Protein AF-A0A9D1CIW7-F1 (afdb_monomer)

Structure (mmCIF, N/CA/C/O backbone):
data_AF-A0A9D1CIW7-F1
#
_entry.id   AF-A0A9D1CIW7-F1
#
loop_
_atom_site.group_PDB
_atom_site.id
_atom_site.type_symbol
_atom_site.label_atom_id
_atom_site.label_alt_id
_atom_site.label_comp_id
_atom_site.label_asym_id
_atom_site.label_entity_id
_atom_site.label_seq_id
_atom_site.pdbx_PDB_ins_code
_atom_site.Cartn_x
_atom_site.Cartn_y
_atom_site.Cartn_z
_atom_site.occupancy
_atom_site.B_iso_or_equiv
_atom_site.auth_seq_id
_atom_site.auth_comp_id
_atom_site.auth_asym_id
_atom_site.auth_atom_id
_atom_site.pdbx_PDB_model_num
ATOM 1 N N . MET A 1 1 ? 3.172 -6.164 9.364 1.00 89.12 1 MET A N 1
ATOM 2 C CA . MET A 1 1 ? 4.078 -6.010 8.192 1.00 89.12 1 MET A CA 1
ATOM 3 C C . MET A 1 1 ? 4.534 -4.562 8.125 1.00 89.12 1 MET A C 1
ATOM 5 O O . MET A 1 1 ? 3.663 -3.704 8.174 1.00 89.12 1 MET A O 1
ATOM 9 N N . ARG A 1 2 ? 5.847 -4.311 8.037 1.00 94.19 2 ARG A N 1
ATOM 10 C CA . ARG A 1 2 ? 6.468 -2.972 8.133 1.00 94.19 2 ARG A CA 1
ATOM 11 C C . ARG A 1 2 ? 6.655 -2.290 6.768 1.00 94.19 2 ARG A C 1
ATOM 13 O O . ARG A 1 2 ? 6.540 -2.971 5.745 1.00 94.19 2 ARG A O 1
ATOM 20 N N . LEU A 1 3 ? 6.983 -0.995 6.740 1.00 89.75 3 LEU A N 1
ATOM 21 C CA . LEU A 1 3 ? 7.187 -0.201 5.519 1.00 89.75 3 LEU A CA 1
ATOM 22 C C . LEU A 1 3 ? 8.215 -0.826 4.570 1.00 89.75 3 LEU A C 1
ATOM 24 O O . LEU A 1 3 ? 7.939 -0.942 3.376 1.00 89.75 3 LEU A O 1
ATOM 28 N N . GLY A 1 4 ? 9.354 -1.304 5.081 1.00 89.06 4 GLY A N 1
ATOM 29 C CA . GLY A 1 4 ? 10.358 -1.972 4.242 1.00 89.06 4 GLY A CA 1
ATOM 30 C C . GLY A 1 4 ? 9.790 -3.201 3.513 1.00 89.06 4 GLY A C 1
ATOM 31 O O . GLY A 1 4 ? 10.009 -3.398 2.318 1.00 89.06 4 GLY A O 1
ATOM 32 N N . ALA A 1 5 ? 8.950 -3.985 4.197 1.00 91.31 5 ALA A N 1
ATOM 33 C CA . ALA A 1 5 ? 8.286 -5.151 3.610 1.00 91.31 5 ALA A CA 1
ATOM 34 C C . ALA A 1 5 ? 7.160 -4.768 2.629 1.00 91.31 5 ALA A C 1
ATOM 36 O O . ALA A 1 5 ? 6.966 -5.453 1.623 1.00 91.31 5 ALA A O 1
ATOM 37 N N . LEU A 1 6 ? 6.438 -3.672 2.893 1.00 90.94 6 LEU A N 1
ATOM 38 C CA . LEU A 1 6 ? 5.457 -3.098 1.965 1.00 90.94 6 LEU A CA 1
ATOM 39 C C . LEU A 1 6 ? 6.121 -2.676 0.652 1.00 90.94 6 LEU A C 1
ATOM 41 O O . LEU A 1 6 ? 5.646 -3.058 -0.418 1.00 90.94 6 LEU A O 1
ATOM 45 N N . ARG A 1 7 ? 7.249 -1.959 0.739 1.00 89.44 7 ARG A N 1
ATOM 46 C CA . ARG A 1 7 ? 8.048 -1.541 -0.419 1.00 89.44 7 ARG A CA 1
ATOM 47 C C . ARG A 1 7 ? 8.541 -2.742 -1.216 1.00 89.44 7 ARG A C 1
ATOM 49 O O . ARG A 1 7 ? 8.268 -2.830 -2.409 1.00 89.44 7 ARG A O 1
ATOM 56 N N . ALA A 1 8 ? 9.188 -3.702 -0.552 1.00 89.12 8 ALA A N 1
ATOM 57 C CA . ALA A 1 8 ? 9.710 -4.899 -1.209 1.00 89.12 8 ALA A CA 1
ATOM 58 C C . ALA A 1 8 ? 8.613 -5.664 -1.968 1.00 89.12 8 ALA A C 1
ATOM 60 O O . ALA A 1 8 ? 8.792 -6.033 -3.130 1.00 89.12 8 ALA A O 1
ATOM 61 N N . ARG A 1 9 ? 7.444 -5.852 -1.342 1.00 91.44 9 ARG A N 1
ATOM 62 C CA . ARG A 1 9 ? 6.299 -6.515 -1.975 1.00 91.44 9 ARG A CA 1
ATOM 63 C C . ARG A 1 9 ? 5.808 -5.750 -3.203 1.00 91.44 9 ARG A C 1
ATOM 65 O O . ARG A 1 9 ? 5.642 -6.359 -4.258 1.00 91.44 9 ARG A O 1
ATOM 72 N N . ALA A 1 10 ? 5.590 -4.445 -3.068 1.00 89.56 10 ALA A N 1
ATOM 73 C CA . ALA A 1 10 ? 5.053 -3.625 -4.145 1.00 89.56 10 ALA A CA 1
ATOM 74 C C . ALA A 1 10 ? 5.998 -3.567 -5.358 1.00 89.56 10 ALA A C 1
ATOM 76 O O . ALA A 1 10 ? 5.535 -3.647 -6.497 1.00 89.56 10 ALA A O 1
ATOM 77 N N . THR A 1 11 ? 7.311 -3.517 -5.117 1.00 88.44 11 THR A N 1
ATOM 78 C CA . THR A 1 11 ? 8.357 -3.617 -6.143 1.00 88.44 11 THR A CA 1
ATOM 79 C C . THR A 1 11 ? 8.299 -4.944 -6.900 1.00 88.44 11 THR A C 1
ATOM 81 O O . THR A 1 11 ? 8.220 -4.955 -8.130 1.00 88.44 11 THR A O 1
ATOM 84 N N . ILE A 1 12 ? 8.276 -6.070 -6.174 1.00 88.94 12 ILE A N 1
ATOM 85 C CA . ILE A 1 12 ? 8.191 -7.414 -6.771 1.00 88.94 12 ILE A CA 1
ATOM 86 C C . ILE A 1 12 ? 6.928 -7.545 -7.630 1.00 88.94 12 ILE A C 1
ATOM 88 O O . ILE A 1 12 ? 6.955 -8.133 -8.710 1.00 88.94 12 ILE A O 1
ATOM 92 N N . GLN A 1 13 ? 5.816 -6.982 -7.161 1.00 88.44 13 GLN A N 1
ATOM 93 C CA . GLN A 1 13 ? 4.551 -6.985 -7.885 1.00 88.44 13 GLN A CA 1
ATOM 94 C C . GLN A 1 13 ? 4.605 -6.125 -9.158 1.00 88.44 13 GLN A C 1
ATOM 96 O O . GLN A 1 13 ? 4.090 -6.569 -10.185 1.00 88.44 13 GLN A O 1
ATOM 101 N N . ALA A 1 14 ? 5.207 -4.928 -9.089 1.00 82.69 14 ALA A N 1
ATOM 102 C CA . ALA A 1 14 ? 5.172 -3.884 -10.119 1.00 82.69 14 ALA A CA 1
ATOM 103 C C . ALA A 1 14 ? 6.107 -4.118 -11.313 1.00 82.69 14 ALA A C 1
ATOM 105 O O . ALA A 1 14 ? 5.674 -3.985 -12.461 1.00 82.69 14 ALA A O 1
ATOM 106 N N . THR A 1 15 ? 7.374 -4.426 -11.056 1.00 76.25 15 THR A N 1
ATOM 107 C CA . THR A 1 15 ? 8.418 -4.452 -12.094 1.00 76.25 15 THR A CA 1
ATOM 108 C C . THR A 1 15 ? 9.061 -5.828 -12.189 1.00 76.25 15 THR A C 1
ATOM 110 O O . THR A 1 15 ? 9.336 -6.304 -13.287 1.00 76.25 15 THR A O 1
ATOM 113 N N . GLY A 1 16 ? 9.267 -6.495 -11.046 1.00 66.50 16 GLY A N 1
ATOM 114 C CA . GLY A 1 16 ? 10.145 -7.667 -10.968 1.00 66.50 16 GLY A CA 1
ATOM 115 C C . GLY A 1 16 ? 11.618 -7.343 -11.269 1.00 66.50 16 GLY A C 1
ATOM 116 O O . GLY A 1 16 ? 12.435 -8.258 -11.294 1.00 66.50 16 GLY A O 1
ATOM 117 N N . ASP A 1 17 ? 11.941 -6.061 -11.474 1.00 69.88 17 ASP A N 1
ATOM 118 C CA . ASP A 1 17 ? 13.249 -5.521 -11.840 1.00 69.88 17 ASP A CA 1
ATOM 119 C C . ASP A 1 17 ? 13.670 -4.473 -10.799 1.00 69.88 17 ASP A C 1
ATOM 121 O O . ASP A 1 17 ? 12.929 -3.525 -10.509 1.00 69.88 17 ASP A O 1
ATOM 125 N N . ALA A 1 18 ? 14.852 -4.679 -10.218 1.00 64.06 18 ALA A N 1
ATOM 126 C CA . ALA A 1 18 ? 15.413 -3.851 -9.162 1.00 64.06 18 ALA A CA 1
ATOM 127 C C . ALA A 1 18 ? 15.909 -2.484 -9.666 1.00 64.06 18 ALA A C 1
ATOM 129 O O . ALA A 1 18 ? 15.888 -1.522 -8.898 1.00 64.06 18 ALA A O 1
ATOM 130 N N . GLU A 1 19 ? 16.312 -2.362 -10.935 1.00 69.44 19 GLU A N 1
ATOM 131 C CA . GLU A 1 19 ? 16.762 -1.080 -11.496 1.00 69.44 19 GLU A CA 1
ATOM 132 C C . GLU A 1 19 ? 15.579 -0.131 -11.713 1.00 69.44 19 GLU A C 1
ATOM 134 O O . GLU A 1 19 ? 15.620 1.036 -11.319 1.00 69.44 19 GLU A O 1
ATOM 139 N N . GLU A 1 20 ? 14.469 -0.649 -12.245 1.00 73.31 20 GLU A N 1
ATOM 140 C CA . GLU A 1 20 ? 13.224 0.113 -12.383 1.00 73.31 20 GLU A CA 1
ATOM 141 C C . GLU A 1 20 ? 12.651 0.493 -11.003 1.00 73.31 20 GLU A C 1
ATOM 143 O O . GLU A 1 20 ? 12.084 1.572 -10.826 1.00 73.31 20 GLU A O 1
ATOM 148 N N . ALA A 1 21 ? 12.860 -0.355 -9.991 1.00 67.19 21 ALA A N 1
ATOM 149 C CA . ALA A 1 21 ? 12.435 -0.090 -8.620 1.00 67.19 21 ALA A CA 1
ATOM 150 C C . ALA A 1 21 ? 13.126 1.130 -7.997 1.00 67.19 21 ALA A C 1
ATOM 152 O O . ALA A 1 21 ? 12.471 1.902 -7.299 1.00 67.19 21 ALA A O 1
ATOM 153 N N . ALA A 1 22 ? 14.422 1.324 -8.261 1.00 72.56 22 ALA A N 1
ATOM 154 C CA . ALA A 1 22 ? 15.179 2.456 -7.730 1.00 72.56 22 ALA A CA 1
ATOM 155 C C . ALA A 1 22 ? 14.670 3.798 -8.282 1.00 72.56 22 ALA A C 1
ATOM 157 O O . ALA A 1 22 ? 14.581 4.780 -7.549 1.00 72.56 22 ALA A O 1
ATOM 158 N N . VAL A 1 23 ? 14.271 3.831 -9.557 1.00 78.56 23 VAL A N 1
ATOM 159 C CA . VAL A 1 23 ? 13.691 5.027 -10.196 1.00 78.56 23 VAL A CA 1
ATOM 160 C C . VAL A 1 23 ? 12.297 5.337 -9.644 1.00 78.56 23 VAL A C 1
ATOM 162 O O . VAL A 1 23 ? 11.907 6.499 -9.529 1.00 78.56 23 VAL A O 1
ATOM 165 N N . LEU A 1 24 ? 11.540 4.297 -9.292 1.00 77.44 24 LEU A N 1
ATOM 166 C CA . LEU A 1 24 ? 10.172 4.415 -8.795 1.00 77.44 24 LEU A CA 1
ATOM 167 C C . LEU A 1 24 ? 10.086 4.603 -7.274 1.00 77.44 24 LEU A C 1
ATOM 169 O O . LEU A 1 24 ? 8.993 4.869 -6.780 1.00 77.44 24 LEU A O 1
ATOM 173 N N . GLU A 1 25 ? 11.193 4.500 -6.534 1.00 77.56 25 GLU A N 1
ATOM 174 C CA . GLU A 1 25 ? 11.221 4.549 -5.063 1.00 77.56 25 GLU A CA 1
ATOM 175 C C . GLU A 1 25 ? 10.517 5.790 -4.472 1.00 77.56 25 GLU A C 1
ATOM 177 O O . GLU A 1 25 ? 9.654 5.606 -3.602 1.00 77.56 25 GLU A O 1
ATOM 182 N N . PRO A 1 26 ? 10.736 7.023 -4.981 1.00 80.81 26 PRO A N 1
ATOM 183 C CA . PRO A 1 26 ? 10.057 8.197 -4.432 1.00 80.81 26 PRO A CA 1
ATOM 184 C C . PRO A 1 26 ? 8.533 8.127 -4.611 1.00 80.81 26 PRO A C 1
ATOM 186 O O . PRO A 1 26 ? 7.767 8.489 -3.716 1.00 80.81 26 PRO A O 1
ATOM 189 N N . LEU A 1 27 ? 8.081 7.609 -5.759 1.00 86.50 27 LEU A N 1
ATOM 190 C CA . LEU A 1 27 ? 6.661 7.417 -6.063 1.00 86.50 27 LEU A CA 1
ATOM 191 C C . LEU A 1 27 ? 6.066 6.268 -5.247 1.00 86.50 27 LEU A C 1
ATOM 193 O O . LEU A 1 27 ? 4.915 6.334 -4.821 1.00 86.50 27 LEU A O 1
ATOM 197 N N . LEU A 1 28 ? 6.850 5.221 -5.000 1.00 87.88 28 LEU A N 1
ATOM 198 C CA . LEU A 1 28 ? 6.429 4.058 -4.236 1.00 87.88 28 LEU A CA 1
ATOM 199 C C . LEU A 1 28 ? 6.083 4.445 -2.796 1.00 87.88 28 LEU A C 1
ATOM 201 O O . LEU A 1 28 ? 5.021 4.073 -2.297 1.00 87.88 28 LEU A O 1
ATOM 205 N N . SER A 1 29 ? 6.939 5.236 -2.151 1.00 88.56 29 SER A N 1
ATOM 206 C CA . SER A 1 29 ? 6.703 5.747 -0.797 1.00 88.56 29 SER A CA 1
ATOM 207 C C . SER A 1 29 ? 5.456 6.634 -0.719 1.00 88.56 29 SER A C 1
ATOM 209 O O . SER A 1 29 ? 4.675 6.529 0.231 1.00 88.56 29 SER A O 1
ATOM 211 N N . GLN A 1 30 ? 5.222 7.459 -1.742 1.00 92.31 30 GLN A N 1
ATOM 212 C CA . GLN A 1 30 ? 4.009 8.266 -1.849 1.00 92.31 30 GLN A CA 1
ATOM 213 C C . GLN A 1 30 ? 2.755 7.388 -1.982 1.00 92.31 30 GLN A C 1
ATOM 215 O O . GLN A 1 30 ? 1.784 7.586 -1.254 1.00 92.31 30 GLN A O 1
ATOM 220 N N . TYR A 1 31 ? 2.770 6.396 -2.875 1.00 94.31 31 TYR A N 1
ATOM 221 C CA . TYR A 1 31 ? 1.602 5.548 -3.113 1.00 94.31 31 TYR A CA 1
ATOM 222 C C . TYR A 1 31 ? 1.308 4.588 -1.961 1.00 94.31 31 TYR A C 1
ATOM 224 O O . TYR A 1 31 ? 0.140 4.310 -1.701 1.00 94.31 31 TYR A O 1
ATOM 232 N N . ILE A 1 32 ? 2.324 4.116 -1.235 1.00 94.38 32 ILE A N 1
ATOM 233 C CA . ILE A 1 32 ? 2.119 3.339 -0.006 1.00 94.38 32 ILE A CA 1
ATOM 234 C C . ILE A 1 32 ? 1.357 4.174 1.025 1.00 94.38 32 ILE A C 1
ATOM 236 O O . ILE A 1 32 ? 0.363 3.698 1.568 1.00 94.38 32 ILE A O 1
ATOM 240 N N . ASN A 1 33 ? 1.780 5.418 1.262 1.00 94.25 33 ASN A N 1
ATOM 241 C CA . ASN A 1 33 ? 1.105 6.291 2.220 1.00 94.25 33 ASN A CA 1
ATOM 242 C C . ASN A 1 33 ? -0.315 6.659 1.762 1.00 94.25 33 ASN A C 1
ATOM 244 O O . ASN A 1 33 ? -1.246 6.573 2.551 1.00 94.25 33 ASN A O 1
ATOM 248 N N . GLU A 1 34 ? -0.533 6.927 0.471 1.00 94.69 34 GLU A N 1
ATOM 249 C CA . GLU A 1 34 ? -1.883 7.173 -0.060 1.00 94.69 34 GLU A CA 1
ATOM 250 C C . GLU A 1 34 ? -2.808 5.945 0.089 1.00 94.69 34 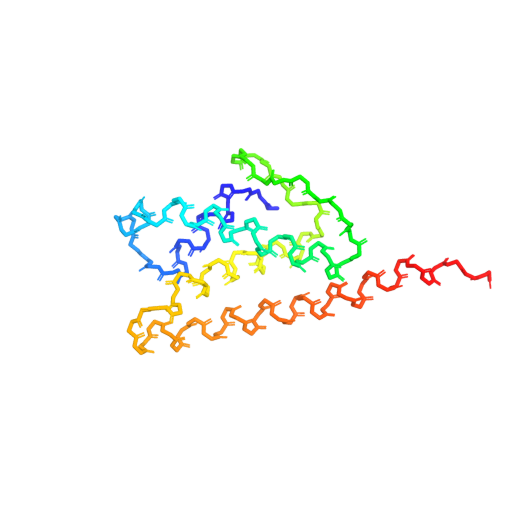GLU A C 1
ATOM 252 O O . GLU A 1 34 ? -3.990 6.070 0.425 1.00 94.69 34 GLU A O 1
ATOM 257 N N . GLY A 1 35 ? -2.286 4.738 -0.153 1.00 94.69 35 GLY A N 1
ATOM 258 C CA . GLY A 1 35 ? -3.027 3.491 0.046 1.00 94.69 35 GLY A CA 1
ATOM 259 C C . GLY A 1 35 ? -3.338 3.228 1.518 1.00 94.69 35 GLY A C 1
ATOM 260 O O . GLY A 1 35 ? -4.435 2.767 1.849 1.00 94.69 35 GLY A O 1
ATOM 261 N N . TYR A 1 36 ? -2.389 3.552 2.396 1.00 95.38 36 TYR A N 1
ATOM 262 C CA . TYR A 1 36 ? -2.547 3.470 3.839 1.00 95.38 36 TYR A CA 1
ATOM 263 C C . TYR A 1 36 ? -3.634 4.424 4.339 1.00 95.38 36 TYR A C 1
ATOM 265 O O . TYR A 1 36 ? -4.580 3.951 4.969 1.00 95.38 36 TYR A O 1
ATOM 273 N N . ASP A 1 37 ? -3.577 5.704 3.969 1.00 94.62 37 ASP A N 1
ATOM 274 C CA . ASP A 1 37 ? -4.564 6.719 4.352 1.00 94.62 37 ASP A CA 1
ATOM 275 C C . ASP A 1 37 ? -5.977 6.317 3.933 1.00 94.62 37 ASP A C 1
ATOM 277 O O . ASP A 1 37 ? -6.916 6.353 4.726 1.00 94.62 37 ASP A O 1
ATOM 281 N N . ARG A 1 38 ? -6.140 5.833 2.699 1.00 94.25 38 ARG A N 1
ATOM 282 C CA . ARG A 1 38 ? -7.449 5.392 2.196 1.00 94.25 38 ARG A CA 1
ATOM 283 C C . ARG A 1 38 ? -8.012 4.186 2.939 1.00 94.25 38 ARG A C 1
ATOM 285 O O . ARG A 1 38 ? -9.235 4.065 3.067 1.00 94.25 38 ARG A O 1
ATOM 292 N N . LEU A 1 39 ? -7.159 3.263 3.382 1.00 94.31 39 LEU A N 1
ATOM 293 C CA . LEU A 1 39 ? -7.594 2.122 4.188 1.00 94.31 39 LEU A CA 1
ATOM 294 C C . LEU A 1 39 ? -7.861 2.527 5.637 1.00 94.31 39 LEU A C 1
ATOM 296 O O . LEU A 1 39 ? -8.826 2.037 6.219 1.00 94.31 39 LEU A O 1
ATOM 300 N N . ALA A 1 40 ? -7.053 3.424 6.198 1.00 93.19 40 ALA A N 1
ATOM 301 C CA . ALA A 1 40 ? -7.250 4.021 7.511 1.00 93.19 40 ALA A CA 1
ATOM 302 C C . ALA A 1 40 ? -8.587 4.768 7.591 1.00 93.19 40 ALA A C 1
ATOM 304 O O . ALA A 1 40 ? -9.398 4.466 8.469 1.00 93.19 40 ALA A O 1
ATOM 305 N N . GLU A 1 41 ? -8.876 5.631 6.616 1.00 92.38 41 GLU A N 1
ATOM 306 C CA . GLU A 1 41 ? -10.147 6.348 6.497 1.00 92.38 41 GLU A CA 1
ATOM 307 C C . GLU A 1 41 ? -11.320 5.364 6.399 1.00 92.38 41 GLU A C 1
ATOM 309 O O . GLU A 1 41 ? -12.295 5.455 7.147 1.00 92.38 41 GLU A O 1
ATOM 314 N N . ALA A 1 42 ? -11.201 4.357 5.527 1.00 92.44 42 ALA A N 1
ATOM 315 C CA . ALA A 1 42 ? -12.197 3.298 5.391 1.00 92.44 42 ALA A CA 1
ATOM 316 C C . ALA A 1 42 ? -12.421 2.534 6.704 1.00 92.44 42 ALA A C 1
ATOM 318 O O . ALA A 1 42 ? -13.534 2.108 6.998 1.00 92.44 42 ALA A O 1
ATOM 319 N N . PHE A 1 43 ? -11.379 2.366 7.508 1.00 92.00 43 PHE A N 1
ATOM 320 C CA . PHE A 1 43 ? -11.451 1.713 8.805 1.00 92.00 43 PHE A CA 1
ATOM 321 C C . PHE A 1 43 ? -11.994 2.616 9.925 1.00 92.00 43 PHE A C 1
ATOM 323 O O . PHE A 1 43 ? -12.303 2.122 11.011 1.00 92.00 43 PHE A O 1
ATOM 330 N N . GLY A 1 44 ? -12.155 3.917 9.666 1.00 90.88 44 GLY A N 1
ATOM 331 C CA . GLY A 1 44 ? -12.644 4.908 10.624 1.00 90.88 44 GLY A CA 1
ATOM 332 C C . GLY A 1 44 ? -11.549 5.592 11.447 1.00 90.88 44 GLY A C 1
ATOM 333 O O . GLY A 1 44 ? -11.859 6.197 12.472 1.00 90.88 44 GLY A O 1
ATOM 334 N N . LEU A 1 45 ? -10.285 5.500 11.029 1.00 88.50 45 LEU A N 1
ATOM 335 C CA . LEU A 1 45 ? -9.182 6.273 11.599 1.00 88.50 45 LEU A CA 1
ATOM 336 C C . LEU A 1 45 ? -9.139 7.632 10.892 1.00 88.50 45 LEU A C 1
ATOM 338 O O . LEU A 1 45 ? -9.111 7.683 9.666 1.00 88.50 45 LEU A O 1
ATOM 342 N N . LYS A 1 46 ? -9.202 8.731 11.652 1.00 74.25 46 LYS A N 1
ATOM 343 C CA . LYS A 1 46 ? -9.322 10.081 11.074 1.00 74.25 46 LYS A CA 1
ATOM 344 C C . LYS A 1 4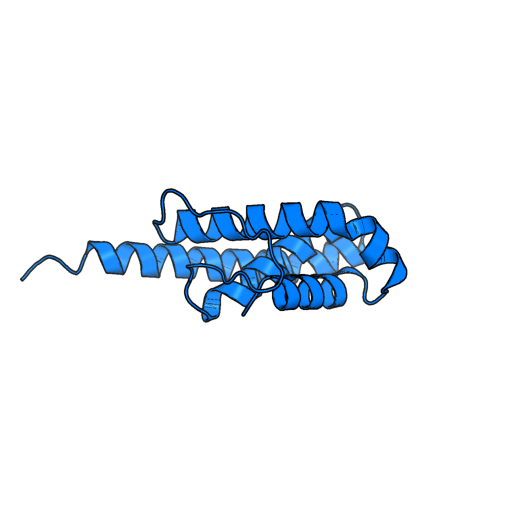6 ? -7.989 10.709 10.683 1.00 74.25 46 LYS A C 1
ATOM 346 O O . LYS A 1 46 ? -7.981 11.521 9.770 1.00 74.25 46 LYS A O 1
ATOM 351 N N . GLU A 1 47 ? -6.897 10.328 11.336 1.00 72.19 47 GLU A N 1
ATOM 352 C CA . GLU A 1 47 ? -5.558 10.859 11.082 1.00 72.19 47 GLU A CA 1
ATOM 353 C C . GLU A 1 47 ? -4.555 9.751 11.412 1.00 72.19 47 GLU A C 1
ATOM 355 O O . GLU A 1 47 ? -4.539 9.229 12.528 1.00 72.19 47 GLU A O 1
ATOM 360 N N . CYS A 1 48 ? -3.779 9.324 10.421 1.00 82.19 48 CYS A N 1
ATOM 361 C CA . CYS A 1 48 ? -2.694 8.373 10.607 1.00 82.19 48 CYS A CA 1
ATOM 362 C C . CYS A 1 48 ? -1.388 9.063 10.245 1.00 82.19 48 CYS A C 1
ATOM 364 O O . CYS A 1 48 ? -1.305 9.749 9.229 1.00 82.19 48 CYS A O 1
ATOM 366 N N . GLU A 1 49 ? -0.374 8.897 11.089 1.00 88.31 49 GLU A N 1
ATOM 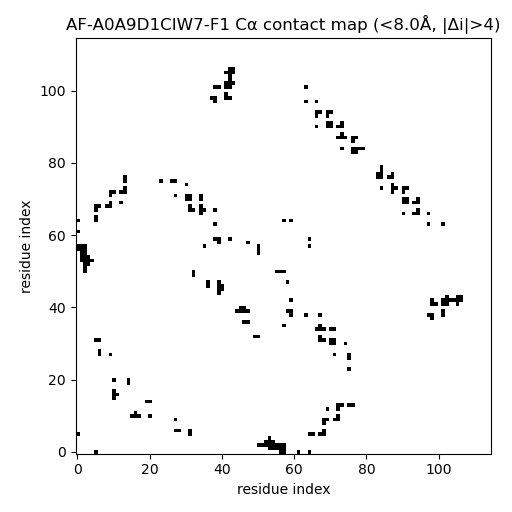367 C CA . GLU A 1 49 ? 0.962 9.372 10.756 1.00 88.31 49 GLU A CA 1
ATOM 368 C C . GLU A 1 49 ? 1.491 8.593 9.553 1.00 88.31 49 GLU A C 1
ATOM 370 O O . GLU A 1 49 ? 1.302 7.378 9.449 1.00 88.31 49 GLU A O 1
ATOM 375 N N . MET A 1 50 ? 2.138 9.308 8.635 1.00 89.62 50 MET A N 1
ATOM 376 C CA . MET A 1 50 ? 2.761 8.690 7.472 1.00 89.62 50 MET A CA 1
ATOM 377 C C . MET A 1 50 ? 3.843 7.705 7.912 1.00 89.62 50 MET A C 1
ATOM 379 O O . MET A 1 50 ? 4.589 7.963 8.853 1.00 89.62 50 MET A O 1
ATOM 383 N N . LEU A 1 51 ? 3.978 6.616 7.165 1.00 90.31 51 LEU A N 1
ATOM 384 C CA . LEU A 1 51 ? 5.099 5.696 7.283 1.00 90.31 51 LEU A CA 1
ATOM 385 C C . LEU A 1 51 ? 6.331 6.362 6.653 1.00 90.31 51 LEU A C 1
ATOM 387 O O . LEU A 1 51 ? 6.344 6.651 5.450 1.00 90.31 51 LEU A O 1
ATOM 391 N N . GLN A 1 52 ? 7.350 6.609 7.469 1.00 89.75 52 GLN A N 1
ATOM 392 C CA . GLN A 1 52 ? 8.584 7.310 7.120 1.00 89.75 52 GLN A CA 1
ATOM 393 C C . GLN A 1 52 ? 9.800 6.379 7.134 1.00 89.75 52 GLN A C 1
ATOM 395 O O . GLN A 1 52 ? 10.643 6.454 6.237 1.00 89.75 52 GLN A O 1
ATOM 400 N N . THR A 1 53 ? 9.895 5.500 8.131 1.00 89.31 53 THR A N 1
ATOM 401 C CA . THR A 1 53 ? 11.035 4.601 8.343 1.00 89.31 53 THR A CA 1
ATOM 402 C C . THR A 1 53 ? 10.693 3.168 7.959 1.00 89.31 53 THR A C 1
ATOM 404 O O . THR A 1 53 ? 9.537 2.754 8.013 1.00 89.31 53 THR A O 1
ATOM 407 N N . GLU A 1 54 ? 11.694 2.370 7.572 1.00 88.94 54 GLU A N 1
ATOM 408 C CA . GLU A 1 54 ? 11.468 0.970 7.180 1.00 88.94 54 GLU A CA 1
ATOM 409 C C . GLU A 1 54 ? 10.852 0.115 8.291 1.00 88.94 54 GLU A C 1
ATOM 411 O O . GLU A 1 54 ? 10.229 -0.913 7.997 1.00 88.94 54 GLU A O 1
ATOM 416 N N . GLU A 1 55 ? 11.023 0.540 9.544 1.00 91.75 55 GLU A N 1
ATOM 417 C CA . GLU A 1 55 ? 10.508 -0.143 10.721 1.00 91.75 55 GLU A CA 1
ATOM 418 C C . GLU A 1 55 ? 9.041 0.184 11.014 1.00 91.75 55 GLU A C 1
ATOM 420 O O . GLU A 1 55 ? 8.387 -0.594 11.715 1.00 91.75 55 GLU A O 1
ATOM 425 N N . ASP A 1 56 ? 8.515 1.265 10.429 1.00 92.19 56 ASP A N 1
ATOM 426 C CA . ASP A 1 56 ? 7.160 1.734 10.688 1.00 92.19 56 ASP A CA 1
ATOM 427 C C . ASP A 1 56 ? 6.129 0.691 10.265 1.00 92.19 56 ASP A C 1
ATOM 429 O O . ASP A 1 56 ? 6.214 0.063 9.202 1.00 92.19 56 ASP A O 1
ATOM 433 N N . GLU A 1 57 ? 5.115 0.518 11.104 1.00 93.38 57 GLU A N 1
ATOM 434 C CA . GLU A 1 57 ? 4.032 -0.425 10.883 1.00 93.38 57 GLU A CA 1
ATOM 435 C C . GLU A 1 57 ? 2.697 0.321 10.750 1.00 93.38 57 GLU A C 1
ATOM 437 O O . GLU A 1 57 ? 2.391 1.172 11.587 1.00 93.38 57 GLU A O 1
ATOM 442 N N . PRO A 1 58 ? 1.873 0.007 9.727 1.00 92.69 58 PRO A N 1
ATOM 443 C CA . PRO A 1 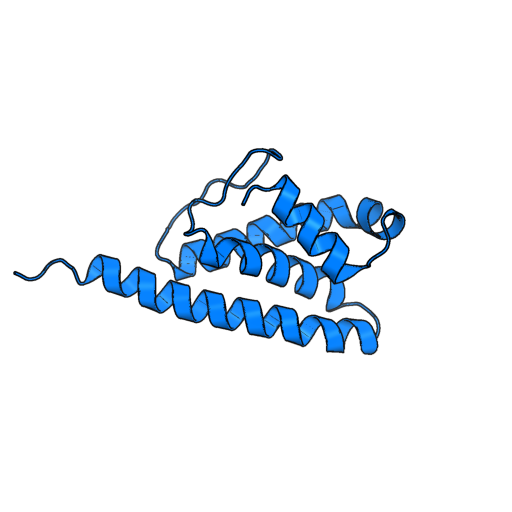58 ? 0.517 0.531 9.640 1.00 92.69 58 PRO A CA 1
ATOM 444 C C . PRO A 1 58 ? -0.272 0.258 10.924 1.00 92.69 58 PRO A C 1
ATOM 446 O O . PRO A 1 58 ? -0.286 -0.867 11.417 1.00 92.69 58 PRO A O 1
ATOM 449 N N . VAL A 1 59 ? -1.026 1.251 11.399 1.00 91.88 59 VAL A N 1
ATOM 450 C CA . VAL A 1 59 ? -1.938 1.124 12.559 1.00 91.88 59 VAL A CA 1
ATOM 451 C C . VAL A 1 59 ? -3.146 0.220 12.245 1.00 91.88 59 VAL A C 1
ATOM 453 O O . VAL A 1 59 ? -3.924 -0.177 13.117 1.00 91.88 59 VAL A O 1
ATOM 456 N N . LEU A 1 60 ? -3.322 -0.123 10.971 1.00 90.31 60 LEU A N 1
ATOM 457 C CA . LEU A 1 60 ? -4.351 -1.036 10.502 1.00 90.31 60 LEU A CA 1
ATOM 458 C C . LEU A 1 60 ? -4.109 -2.478 10.985 1.00 90.31 60 LEU A C 1
ATOM 460 O O . LEU A 1 60 ? -3.009 -2.849 11.372 1.00 90.31 60 LEU A O 1
ATOM 464 N N . PRO A 1 61 ? -5.133 -3.345 10.952 1.00 92.44 61 PRO A N 1
ATOM 465 C CA . PRO A 1 61 ? -4.933 -4.763 11.219 1.00 92.44 61 PRO A CA 1
ATOM 466 C C . PRO A 1 61 ? -4.022 -5.418 10.174 1.00 92.44 61 PRO A C 1
ATOM 468 O O . PRO A 1 61 ? -4.164 -5.147 8.981 1.00 92.44 61 PRO A O 1
ATOM 471 N N . ALA A 1 62 ? -3.218 -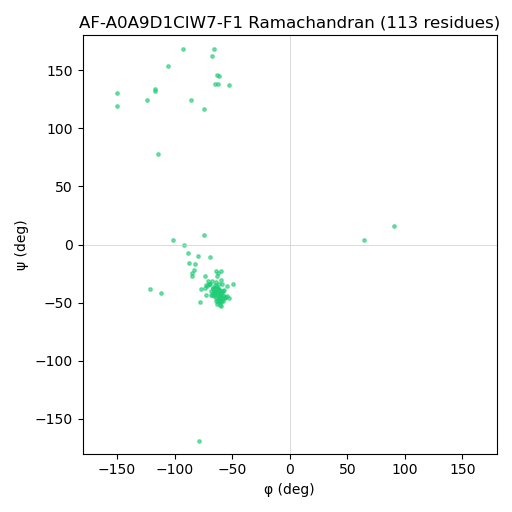6.402 10.591 1.00 92.38 62 ALA A N 1
ATOM 472 C CA . ALA A 1 62 ? -2.252 -7.103 9.733 1.00 92.38 62 ALA A CA 1
ATOM 473 C C . ALA A 1 62 ? -2.821 -7.609 8.390 1.00 92.38 62 ALA A C 1
ATOM 475 O O . ALA A 1 62 ? -2.125 -7.587 7.376 1.00 92.38 62 ALA A O 1
ATOM 476 N N . TRP A 1 63 ? -4.096 -8.021 8.354 1.00 93.31 63 TRP A N 1
ATOM 477 C CA . TRP A 1 63 ? -4.755 -8.481 7.125 1.00 93.31 63 TRP A CA 1
ATOM 478 C C . TRP A 1 63 ? -4.887 -7.390 6.048 1.00 93.31 63 TRP A C 1
ATOM 480 O O . TRP A 1 63 ? -5.012 -7.722 4.873 1.00 93.31 63 TRP A O 1
ATOM 490 N N . ALA A 1 64 ? -4.857 -6.107 6.420 1.00 93.62 64 ALA A N 1
ATOM 491 C CA . ALA A 1 64 ? -4.973 -4.978 5.499 1.00 93.62 64 ALA A CA 1
ATOM 492 C C . ALA A 1 64 ? -3.622 -4.541 4.915 1.00 93.62 64 ALA A C 1
ATOM 494 O O . ALA A 1 64 ? -3.596 -3.834 3.912 1.00 93.62 64 ALA A O 1
ATOM 495 N N . HIS A 1 65 ? -2.493 -4.957 5.502 1.00 94.38 65 HIS A N 1
ATOM 496 C CA . HIS A 1 65 ? -1.186 -4.422 5.105 1.00 94.38 65 HIS A CA 1
ATOM 497 C C . HIS A 1 65 ? -0.837 -4.850 3.676 1.00 94.38 65 HIS A C 1
ATOM 499 O O . HIS A 1 65 ? -0.306 -4.059 2.909 1.00 94.38 65 HIS A O 1
ATOM 505 N N . GLY A 1 66 ? -1.189 -6.078 3.280 1.00 94.00 66 GLY A N 1
ATOM 506 C CA . GLY A 1 66 ? -0.980 -6.545 1.905 1.00 94.00 66 GLY A CA 1
ATOM 507 C C . GLY A 1 66 ? -1.662 -5.651 0.865 1.00 94.00 66 GLY A C 1
ATOM 508 O O . GLY A 1 66 ? -1.049 -5.328 -0.149 1.00 94.00 66 GLY A O 1
ATOM 509 N N . ALA A 1 67 ? -2.866 -5.166 1.173 1.00 95.56 67 ALA A N 1
ATOM 510 C CA . ALA A 1 67 ? -3.631 -4.303 0.283 1.00 95.56 67 ALA A CA 1
ATOM 511 C C . ALA A 1 67 ? -2.981 -2.925 0.083 1.00 95.56 67 ALA A C 1
ATOM 513 O O . ALA A 1 67 ? -3.086 -2.358 -1.000 1.00 95.56 67 ALA A O 1
ATOM 514 N N . ILE A 1 68 ? -2.265 -2.400 1.084 1.00 95.81 68 ILE A N 1
ATOM 515 C CA . ILE A 1 68 ? -1.496 -1.152 0.943 1.00 95.81 68 ILE A CA 1
ATOM 516 C C . ILE A 1 68 ? -0.439 -1.303 -0.165 1.00 95.81 68 ILE A C 1
ATOM 518 O O . ILE A 1 68 ? -0.307 -0.429 -1.021 1.00 95.81 68 ILE A O 1
ATOM 522 N N . ALA A 1 69 ? 0.278 -2.432 -0.186 1.00 94.69 69 ALA A N 1
ATOM 523 C CA . ALA A 1 69 ? 1.236 -2.726 -1.251 1.00 94.69 69 ALA A CA 1
ATOM 524 C C . ALA A 1 69 ? 0.537 -2.930 -2.605 1.00 94.69 69 ALA A C 1
ATOM 526 O O . ALA A 1 69 ? 0.993 -2.382 -3.605 1.00 94.69 69 ALA A O 1
ATOM 527 N N . ASP A 1 70 ? -0.601 -3.634 -2.627 1.00 95.12 70 ASP A N 1
ATOM 528 C CA . ASP A 1 70 ? -1.369 -3.860 -3.858 1.00 95.12 70 ASP A CA 1
ATOM 529 C C . ASP A 1 70 ? -1.843 -2.522 -4.480 1.00 95.12 70 ASP A C 1
ATOM 531 O O . ASP A 1 70 ? -1.765 -2.326 -5.696 1.00 95.12 70 ASP A O 1
ATOM 535 N N . TYR A 1 71 ? -2.252 -1.550 -3.657 1.00 95.81 71 TYR A N 1
ATOM 536 C CA . TYR A 1 71 ? -2.575 -0.197 -4.119 1.00 95.81 71 TYR A CA 1
ATOM 537 C C . TYR A 1 71 ? -1.377 0.489 -4.781 1.00 95.81 71 TYR A C 1
ATOM 539 O O . TYR A 1 71 ? -1.494 1.010 -5.894 1.00 95.81 71 TYR A O 1
ATOM 547 N N . ALA A 1 72 ? -0.217 0.456 -4.123 1.00 93.88 72 ALA A N 1
ATOM 548 C CA . ALA A 1 72 ? 0.998 1.053 -4.657 1.00 93.88 72 ALA A CA 1
ATOM 549 C C . ALA A 1 72 ? 1.412 0.404 -5.988 1.00 93.88 72 ALA A C 1
ATOM 551 O O . ALA A 1 72 ? 1.715 1.105 -6.954 1.00 93.88 72 ALA A O 1
ATOM 552 N N . SER A 1 73 ? 1.326 -0.924 -6.092 1.00 92.56 73 SER A N 1
ATOM 553 C CA . SER A 1 73 ? 1.595 -1.644 -7.339 1.00 92.56 73 SER A CA 1
ATOM 554 C C . SER A 1 73 ? 0.640 -1.259 -8.464 1.00 92.56 73 SER A C 1
ATOM 556 O O . SER A 1 73 ? 1.084 -1.054 -9.594 1.00 92.56 73 SER A O 1
ATOM 558 N N . TRP A 1 74 ? -0.657 -1.106 -8.183 1.00 94.06 74 TRP A N 1
ATOM 559 C CA . TRP A 1 74 ? -1.609 -0.623 -9.185 1.00 94.06 74 TRP A CA 1
ATOM 560 C C . TRP A 1 74 ? -1.260 0.790 -9.671 1.00 94.06 74 TRP A C 1
ATOM 562 O O . TRP A 1 74 ? -1.253 1.038 -10.880 1.00 94.06 74 TRP A O 1
ATOM 572 N N . MET A 1 75 ? -0.917 1.700 -8.756 1.00 93.50 75 MET A N 1
ATOM 573 C CA . MET A 1 75 ? -0.556 3.081 -9.089 1.00 93.50 75 MET A CA 1
ATOM 574 C C . MET A 1 75 ? 0.686 3.172 -9.977 1.00 93.50 75 MET A C 1
ATOM 576 O O . MET A 1 75 ? 0.707 3.974 -10.911 1.00 93.50 75 MET A O 1
ATOM 580 N N . LEU A 1 76 ? 1.676 2.306 -9.751 1.00 89.44 76 LEU A N 1
ATOM 581 C CA . LEU A 1 76 ? 2.862 2.202 -10.604 1.00 89.44 76 LEU A CA 1
ATOM 582 C C . LEU A 1 76 ? 2.541 1.611 -11.986 1.00 89.44 76 LEU A C 1
ATOM 584 O O . LEU A 1 76 ? 3.136 1.998 -12.989 1.00 89.44 76 LEU A O 1
ATOM 588 N N . MET A 1 77 ? 1.586 0.682 -12.071 1.00 89.12 77 MET A N 1
ATOM 589 C CA . MET A 1 77 ? 1.246 -0.005 -13.322 1.00 89.12 77 MET A CA 1
ATOM 590 C C . MET A 1 77 ? 0.249 0.743 -14.215 1.00 89.12 77 MET A C 1
ATOM 592 O O . MET A 1 77 ? 0.229 0.501 -15.424 1.00 89.12 77 MET A O 1
ATOM 596 N N . ARG A 1 78 ? -0.590 1.626 -13.659 1.00 87.50 78 ARG A N 1
ATOM 597 C CA . ARG A 1 78 ? -1.739 2.218 -14.377 1.00 87.50 78 ARG A CA 1
ATOM 598 C C . ARG A 1 78 ? -1.362 3.058 -15.603 1.00 87.50 78 ARG A C 1
ATOM 600 O O . ARG A 1 78 ? -2.175 3.186 -16.509 1.00 87.50 78 ARG A O 1
ATOM 607 N N . ASN A 1 79 ? -0.142 3.596 -15.633 1.00 85.06 79 ASN A N 1
ATOM 608 C CA . ASN A 1 79 ? 0.375 4.412 -16.737 1.00 85.06 79 ASN A CA 1
ATOM 609 C C . ASN A 1 79 ? 1.319 3.628 -17.670 1.00 85.06 79 ASN A C 1
ATOM 611 O O . ASN A 1 79 ? 1.900 4.208 -18.582 1.00 85.06 79 ASN A O 1
ATOM 615 N N . GLY A 1 80 ? 1.502 2.324 -17.435 1.00 83.62 80 GLY A N 1
ATOM 616 C CA . GLY A 1 80 ? 2.351 1.466 -18.258 1.00 83.62 80 GLY A CA 1
ATOM 617 C C . GLY A 1 80 ? 1.679 1.018 -19.559 1.00 83.62 80 GLY A C 1
ATOM 618 O O . GLY A 1 80 ? 0.602 1.482 -19.926 1.00 83.62 80 GLY A O 1
ATOM 619 N N . ASN A 1 81 ? 2.302 0.063 -20.252 1.00 87.56 81 ASN A N 1
ATOM 620 C CA . ASN A 1 81 ? 1.714 -0.578 -21.433 1.00 87.56 81 ASN A CA 1
ATOM 621 C C . ASN A 1 81 ? 0.450 -1.402 -21.089 1.00 87.56 81 ASN A C 1
ATOM 623 O O . ASN A 1 81 ? 0.177 -1.693 -19.922 1.00 87.56 81 ASN A O 1
ATOM 627 N N . ALA A 1 82 ? -0.305 -1.827 -22.109 1.00 90.19 82 ALA A N 1
ATOM 628 C CA . ALA A 1 82 ? -1.566 -2.561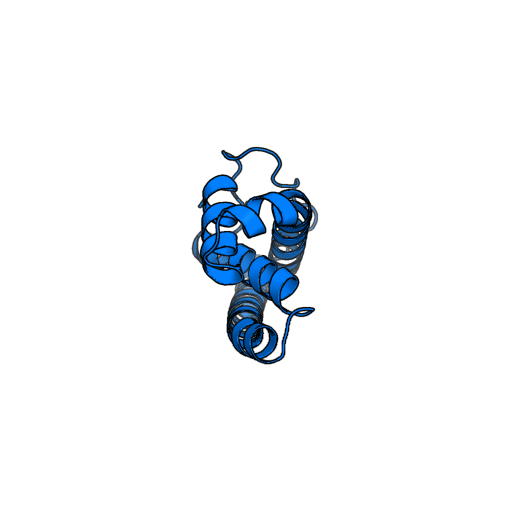 -21.930 1.00 90.19 82 ALA A CA 1
ATOM 629 C C . ALA A 1 82 ? -1.430 -3.821 -21.049 1.00 90.19 82 ALA A C 1
ATOM 631 O O . ALA A 1 82 ? -2.313 -4.121 -20.245 1.00 90.19 82 ALA A O 1
ATOM 632 N N . GLN A 1 83 ? -0.304 -4.534 -21.139 1.00 88.19 83 GLN A N 1
ATOM 633 C CA . GLN A 1 83 ? -0.043 -5.720 -20.322 1.00 88.19 83 GLN A CA 1
ATOM 634 C C . GLN A 1 83 ? 0.144 -5.367 -18.838 1.00 88.19 83 GLN A C 1
ATOM 636 O O . GLN A 1 83 ? -0.421 -6.034 -17.969 1.00 88.19 83 GLN A O 1
ATOM 641 N N . ARG A 1 84 ? 0.898 -4.304 -18.533 1.00 87.88 84 ARG A N 1
ATOM 642 C CA . ARG A 1 84 ? 1.077 -3.801 -17.161 1.00 87.88 84 ARG A CA 1
ATOM 643 C C . ARG A 1 84 ? -0.237 -3.289 -16.593 1.00 87.88 84 ARG A C 1
ATOM 645 O O . ARG A 1 84 ? -0.584 -3.658 -15.477 1.00 87.88 84 ARG A O 1
ATOM 652 N N . GLN A 1 85 ? -1.008 -2.537 -17.375 1.00 90.56 85 GLN A N 1
ATOM 653 C CA . GLN A 1 85 ? -2.334 -2.077 -16.962 1.00 90.56 85 GLN A CA 1
ATOM 654 C C . GLN A 1 85 ? -3.262 -3.253 -16.633 1.00 90.56 85 GLN A C 1
ATOM 656 O O . GLN A 1 85 ? -3.877 -3.262 -15.569 1.00 90.56 85 GLN A O 1
ATOM 661 N N . SER A 1 86 ? -3.302 -4.281 -17.491 1.00 91.38 86 SER A N 1
ATOM 662 C CA . SER A 1 86 ? -4.100 -5.491 -17.258 1.00 91.38 86 SER A CA 1
ATOM 663 C C . SER A 1 86 ? -3.694 -6.219 -15.976 1.00 91.38 86 SER A C 1
ATOM 665 O O . SER A 1 86 ? -4.568 -6.638 -15.221 1.00 91.38 86 SER A O 1
ATOM 667 N N . ARG A 1 87 ? -2.389 -6.355 -15.700 1.00 89.69 87 ARG A N 1
ATOM 668 C CA . ARG A 1 87 ? -1.897 -6.923 -14.433 1.00 89.69 87 ARG A CA 1
ATOM 669 C C . ARG A 1 87 ? -2.266 -6.039 -13.242 1.00 89.69 87 ARG A C 1
ATOM 671 O O . ARG A 1 87 ? -2.647 -6.561 -12.203 1.00 89.69 87 ARG A O 1
ATOM 678 N N . GLY A 1 88 ? -2.219 -4.718 -13.398 1.00 91.62 88 GLY A N 1
ATOM 679 C CA . GLY A 1 88 ? -2.570 -3.747 -12.361 1.00 91.62 88 GLY A CA 1
ATOM 680 C C . GLY A 1 88 ? -4.009 -3.872 -11.853 1.00 91.62 88 GLY A C 1
ATOM 681 O O . GLY A 1 88 ? -4.268 -3.617 -10.677 1.00 91.62 88 GLY A O 1
ATOM 682 N N . LEU A 1 89 ? -4.945 -4.308 -12.704 1.00 93.50 89 LEU A N 1
ATOM 683 C CA . LEU A 1 89 ? -6.359 -4.450 -12.337 1.00 93.50 89 LEU A CA 1
ATOM 684 C C . LEU A 1 89 ? -6.592 -5.458 -11.204 1.00 93.50 89 LEU A C 1
ATOM 686 O O . LEU A 1 89 ? -7.469 -5.231 -10.374 1.00 93.50 89 LEU A O 1
ATOM 690 N N . GLN A 1 90 ? -5.796 -6.530 -11.120 1.00 94.19 90 GLN A N 1
ATOM 691 C CA . GLN A 1 90 ? -5.943 -7.521 -10.047 1.00 94.19 90 GLN A CA 1
ATOM 692 C C . GLN A 1 90 ? -5.582 -6.927 -8.675 1.00 94.19 90 GLN A C 1
ATOM 694 O O . GLN A 1 90 ? -6.245 -7.202 -7.679 1.00 94.19 90 GLN A O 1
ATOM 699 N N . PHE A 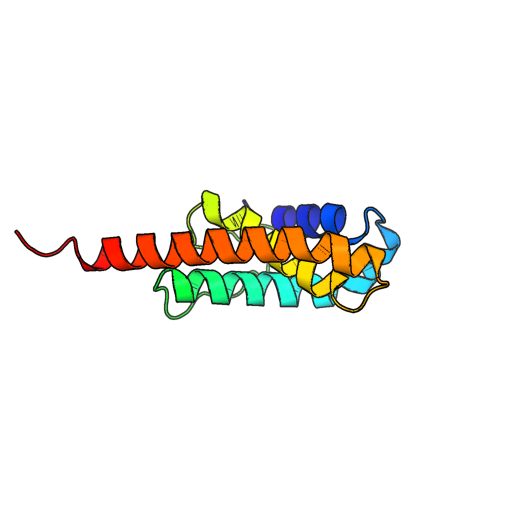1 91 ? -4.562 -6.063 -8.633 1.00 94.50 91 PHE A N 1
ATOM 700 C CA . PHE A 1 91 ? -4.111 -5.411 -7.407 1.00 94.50 91 PHE A CA 1
ATOM 701 C C . PHE A 1 91 ? -5.089 -4.322 -6.972 1.00 94.50 91 PHE A C 1
ATOM 703 O O . PHE A 1 91 ? -5.402 -4.199 -5.790 1.00 94.50 91 PHE A O 1
ATOM 710 N N . ARG A 1 92 ? -5.665 -3.601 -7.942 1.00 96.12 92 ARG A N 1
ATOM 711 C CA . ARG A 1 92 ? -6.787 -2.697 -7.685 1.00 96.12 92 ARG A CA 1
ATOM 712 C C . ARG A 1 92 ? -7.970 -3.439 -7.056 1.00 96.12 92 ARG A C 1
ATOM 714 O O . ARG A 1 92 ? -8.498 -2.976 -6.051 1.00 96.12 92 ARG A O 1
ATOM 721 N N . ALA A 1 93 ? -8.373 -4.575 -7.626 1.00 95.62 93 ALA A N 1
ATOM 722 C CA . ALA A 1 93 ? -9.490 -5.365 -7.109 1.00 95.62 93 ALA A CA 1
ATOM 723 C C . ALA A 1 93 ? 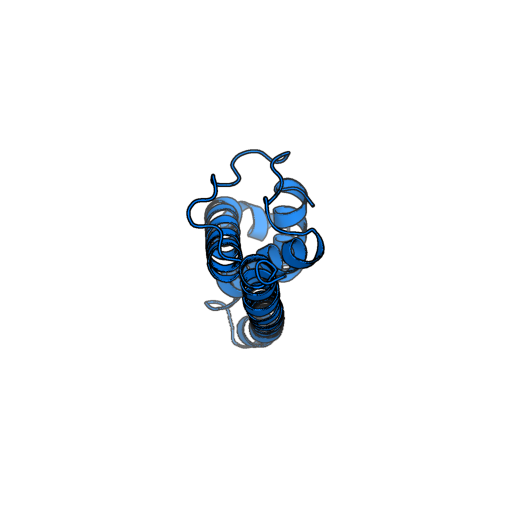-9.224 -5.865 -5.677 1.00 95.62 93 ALA A C 1
ATOM 725 O O . ALA A 1 93 ? -10.081 -5.707 -4.808 1.00 95.62 93 ALA A O 1
ATOM 726 N N . ALA A 1 94 ? -8.019 -6.381 -5.409 1.00 94.69 94 ALA A N 1
ATOM 727 C CA . ALA A 1 94 ? -7.608 -6.813 -4.072 1.00 94.69 94 ALA A CA 1
ATOM 728 C C . ALA A 1 94 ? -7.647 -5.661 -3.049 1.00 94.69 94 ALA A C 1
ATOM 730 O O . ALA A 1 94 ? -8.137 -5.827 -1.928 1.00 94.69 94 ALA A O 1
ATOM 731 N N . PHE A 1 95 ? -7.195 -4.467 -3.445 1.00 96.69 95 PHE A N 1
ATOM 732 C CA . PHE A 1 95 ? -7.285 -3.281 -2.600 1.00 96.69 95 PHE A CA 1
ATOM 733 C C . PHE A 1 95 ? -8.734 -2.870 -2.316 1.00 96.69 95 PHE A C 1
ATOM 735 O O . PHE A 1 95 ? -9.084 -2.590 -1.168 1.00 96.69 95 PHE A O 1
ATOM 742 N N . GLU A 1 96 ? -9.593 -2.844 -3.337 1.00 96.25 96 GLU A N 1
ATOM 743 C CA . GLU A 1 96 ? -11.008 -2.495 -3.178 1.00 96.25 96 GLU A CA 1
ATOM 744 C C . GLU A 1 96 ? -11.739 -3.488 -2.256 1.00 96.25 96 GLU A C 1
ATOM 746 O O . GLU A 1 96 ? -12.521 -3.069 -1.397 1.00 96.25 96 GLU A O 1
ATOM 751 N N . GLU A 1 97 ? -11.431 -4.784 -2.350 1.00 95.75 97 GLU A N 1
ATOM 752 C CA . GLU A 1 97 ? -11.962 -5.809 -1.447 1.00 95.75 97 GLU A CA 1
ATOM 753 C C . GLU A 1 97 ? -11.528 -5.572 0.008 1.00 95.75 97 GLU A C 1
ATOM 755 O O . GLU A 1 97 ? -12.358 -5.563 0.928 1.00 95.75 97 GLU A O 1
ATOM 760 N N . ALA A 1 98 ? -10.235 -5.320 0.228 1.00 95.38 98 ALA A N 1
ATOM 761 C CA . ALA A 1 98 ? -9.705 -5.013 1.551 1.00 95.38 98 ALA A CA 1
ATOM 762 C C . ALA A 1 98 ? -10.311 -3.724 2.123 1.00 95.38 98 ALA A C 1
ATOM 764 O O . ALA A 1 98 ? -10.661 -3.677 3.304 1.00 95.38 98 ALA A O 1
ATOM 765 N N . ARG A 1 99 ? -10.526 -2.703 1.287 1.00 95.69 99 ARG A N 1
ATOM 766 C CA . ARG A 1 99 ? -11.189 -1.452 1.674 1.00 95.69 99 ARG A CA 1
ATOM 767 C C . ARG A 1 99 ? -12.649 -1.675 2.061 1.00 95.69 99 ARG A C 1
ATOM 769 O O . ARG A 1 99 ? -13.096 -1.162 3.086 1.00 95.69 99 ARG A O 1
ATOM 776 N N . ALA A 1 100 ? -13.388 -2.493 1.314 1.00 94.38 100 ALA A N 1
ATOM 777 C CA . ALA A 1 100 ? -14.756 -2.873 1.670 1.00 94.38 100 ALA A CA 1
ATOM 778 C C . ALA A 1 100 ? -14.812 -3.674 2.985 1.00 94.38 100 ALA A C 1
ATOM 780 O O . ALA A 1 100 ? -15.737 -3.524 3.789 1.00 94.38 100 ALA A O 1
ATOM 781 N N . ARG A 1 101 ? -13.812 -4.525 3.243 1.00 94.31 101 ARG A N 1
ATOM 782 C CA . ARG A 1 101 ? -13.647 -5.204 4.535 1.00 94.31 101 ARG A CA 1
ATOM 783 C C . ARG A 1 101 ? -13.331 -4.214 5.662 1.00 94.31 101 ARG A C 1
ATOM 785 O O . ARG A 1 101 ? -13.932 -4.338 6.728 1.00 94.31 101 ARG A O 1
ATOM 792 N N . ALA A 1 102 ? -12.467 -3.227 5.425 1.00 92.75 102 ALA A N 1
ATOM 793 C CA . ALA A 1 102 ? -12.128 -2.182 6.391 1.00 92.75 102 ALA A CA 1
ATOM 794 C C . ALA A 1 102 ? -13.359 -1.357 6.788 1.00 92.75 102 ALA A C 1
ATOM 796 O O . ALA A 1 102 ? -13.618 -1.214 7.978 1.00 92.75 102 ALA A O 1
ATOM 797 N N . LEU A 1 103 ? -14.185 -0.949 5.818 1.00 92.56 103 LEU A N 1
ATOM 798 C CA . LEU A 1 103 ? -15.459 -0.259 6.063 1.00 92.56 103 LEU A CA 1
ATOM 799 C C . LEU A 1 103 ? -16.400 -1.057 6.969 1.00 92.56 103 LEU A C 1
ATOM 801 O O . LEU A 1 103 ? -16.981 -0.512 7.909 1.00 92.56 103 LEU A O 1
ATOM 805 N N . ARG A 1 104 ? -16.551 -2.360 6.711 1.00 90.31 104 ARG A N 1
ATOM 806 C CA . ARG A 1 104 ? -17.396 -3.239 7.538 1.00 90.31 104 ARG A CA 1
ATOM 807 C C . ARG A 1 104 ? -16.844 -3.389 8.956 1.00 90.31 104 ARG A C 1
ATOM 809 O O . ARG A 1 104 ? -17.598 -3.285 9.920 1.00 90.31 104 ARG A O 1
ATOM 816 N N . ALA A 1 105 ? -15.537 -3.599 9.081 1.00 88.75 105 ALA A N 1
ATOM 817 C CA . ALA A 1 105 ? -14.877 -3.768 10.370 1.00 88.75 105 ALA A CA 1
ATOM 818 C C . ALA A 1 105 ? -14.875 -2.474 11.206 1.00 88.75 105 ALA A C 1
ATOM 820 O O . ALA A 1 105 ? -15.134 -2.530 12.406 1.00 88.75 105 ALA A O 1
ATOM 821 N N . GLY A 1 106 ? -14.653 -1.318 10.573 1.00 84.00 106 GLY A N 1
ATOM 822 C CA . GLY A 1 106 ? -14.723 -0.004 11.210 1.00 84.00 106 GLY A CA 1
ATOM 823 C C . GLY A 1 106 ? -16.116 0.284 11.766 1.00 84.00 106 GLY A C 1
ATOM 824 O O . GLY A 1 106 ? -16.251 0.625 12.937 1.00 84.00 106 GLY A O 1
ATOM 825 N N . ARG A 1 107 ? -17.175 0.032 10.981 1.00 77.81 107 ARG A N 1
ATOM 826 C CA . ARG A 1 107 ? -18.570 0.171 11.448 1.00 77.81 107 ARG A CA 1
ATOM 827 C C . ARG A 1 107 ? -18.874 -0.701 12.666 1.00 77.81 107 ARG A C 1
ATOM 829 O O . ARG A 1 107 ? -19.475 -0.213 13.616 1.00 77.81 107 ARG A O 1
ATOM 836 N N . SER A 1 108 ? -18.414 -1.953 12.666 1.00 72.94 108 SER A N 1
ATOM 837 C CA . SER A 1 108 ? -18.639 -2.880 13.783 1.00 72.94 108 SER A CA 1
ATOM 838 C C . SER A 1 108 ? -17.988 -2.429 15.096 1.00 72.94 108 SER A C 1
ATOM 840 O O . SER A 1 108 ? -18.484 -2.795 16.159 1.00 72.94 108 SER A O 1
ATOM 842 N N . ARG A 1 109 ? -16.900 -1.642 15.053 1.00 63.66 109 ARG A N 1
ATOM 843 C CA . ARG A 1 109 ? -16.286 -1.065 16.264 1.00 63.66 109 ARG A CA 1
ATOM 844 C C . ARG A 1 109 ? -17.164 0.000 16.913 1.00 63.66 109 ARG A C 1
ATOM 846 O O . ARG A 1 109 ? -17.167 0.112 18.131 1.00 63.66 109 ARG A O 1
ATOM 853 N N . PHE A 1 110 ? -17.909 0.762 16.114 1.00 57.19 110 PHE A N 1
ATOM 854 C CA . PHE A 1 110 ? -18.777 1.831 16.613 1.00 57.19 110 PHE A CA 1
ATOM 855 C C . PHE A 1 110 ? -20.143 1.326 17.096 1.00 57.19 110 PHE A C 1
ATOM 857 O O . PHE A 1 110 ? -20.772 1.982 17.917 1.00 57.19 110 PHE A O 1
ATOM 864 N N . THR A 1 111 ? -20.596 0.154 16.640 1.00 58.78 111 THR A N 1
ATOM 865 C CA . THR A 1 111 ? -21.886 -0.433 17.047 1.00 58.78 111 THR A CA 1
ATOM 866 C C . THR A 1 111 ? -21.795 -1.372 18.254 1.00 58.78 111 THR A C 1
ATOM 868 O O . THR A 1 111 ? -22.816 -1.892 18.684 1.00 58.78 111 THR A O 1
ATOM 871 N N . GLY A 1 112 ? -20.602 -1.589 18.822 1.00 50.88 112 GLY A N 1
ATOM 872 C CA . GLY A 1 112 ? -20.397 -2.388 20.042 1.00 50.88 112 GLY A CA 1
ATOM 873 C C . GLY A 1 112 ? -20.836 -1.702 21.344 1.00 50.88 112 GLY A C 1
ATOM 874 O O . GLY A 1 112 ? -20.552 -2.211 22.422 1.00 50.88 112 GLY A O 1
ATOM 875 N N . ILE A 1 113 ? -21.505 -0.550 21.252 1.00 49.75 113 ILE A N 1
ATOM 876 C CA . ILE A 1 113 ? -22.124 0.158 22.374 1.00 49.75 113 ILE A CA 1
ATOM 877 C C . ILE A 1 113 ? -23.639 0.138 22.153 1.00 49.75 113 ILE A C 1
ATOM 879 O O . ILE A 1 113 ? -24.210 1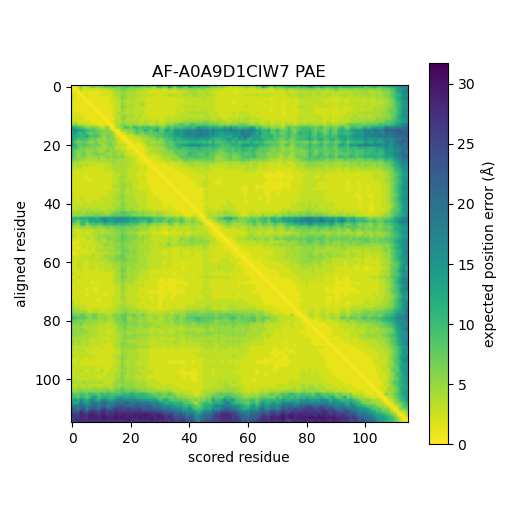.120 21.699 1.00 49.75 113 ILE A O 1
ATOM 883 N N . TYR A 1 114 ? -24.286 -0.988 22.433 1.00 36.84 114 TYR A N 1
ATOM 884 C CA . TYR A 1 114 ? -25.639 -1.023 22.993 1.00 36.84 114 TYR A CA 1
ATOM 885 C C . TYR A 1 114 ? -25.732 -2.303 23.854 1.00 36.84 114 TYR A C 1
ATOM 887 O O . TYR A 1 114 ? -25.256 -3.341 23.390 1.00 36.84 114 TYR A O 1
ATOM 895 N N . PRO A 1 115 ? -26.211 -2.197 25.112 1.00 51.25 115 PRO A N 1
ATOM 896 C CA . PRO A 1 115 ? -26.175 -3.255 26.130 1.00 51.25 115 PRO A CA 1
ATOM 897 C C . PRO A 1 115 ? -26.987 -4.503 25.774 1.00 51.25 115 PRO A C 1
ATOM 899 O O . PRO A 1 115 ? -27.956 -4.382 24.990 1.00 51.25 115 PRO A O 1
#

Sequence (115 aa):
MRLGALRARATIQATGDAEEAAVLEPLLSQYINEGYDRLAEAFGLKECEMLQTEEDEPVLPAWAHGAIADYASWMLMRNGNAQRQSRGLQFRAAFEEARARALRAGRSRFTGIYP

Nearest PDB structures (foldseek):
  5ont-assembly1_A-2  TM=3.726E-01  e=5.057E+00  Mycolicibacterium hassiacum DSM 44199

Radius of gyration: 14.79 Å; Cα contacts (8 Å, |Δi|>4): 143; chains: 1; bounding box: 43×19×48 Å

Mean predicted aligned error: 5.45 Å

Secondary structure (DSSP, 8-state):
--HHHHHHHHHHHHTS-HHHHHHHHHHHHHHHHHHHHHHHHHHT-S--PPP-STT---SS-HHHHHHHHHHHHHHHHTTS-HHHHHHHHHHHHHHHHHHHHHHHHHHHHHS----

Organism: NCBI:txid2840693

Foldseek 3Di:
DFQLVLLVLLCCLAPVDVVVSVVCVVVLLVQLQVLLVLLCVLLVNPDDDRRDDRGHDRPDPPVLNNLSSLRSNLVNQCPDDPVSNVSNVVSVVVNVVSSVVSNVNSVVVVPPPDD

Solvent-accessible surface area (backbone atoms only — not comparable to full-atom values): 6118 Å² total; per-residue (Å²): 109,28,42,48,57,36,49,55,51,19,40,56,71,55,66,70,42,70,72,64,38,65,75,40,42,73,58,44,57,53,32,34,41,54,31,41,51,56,38,36,46,36,33,68,46,90,79,77,84,75,76,83,48,56,79,34,59,70,93,62,61,71,86,48,47,62,28,20,19,25,34,23,19,19,67,68,16,63,81,51,56,74,68,42,30,60,58,18,49,59,27,43,51,51,24,52,52,45,34,55,49,26,37,54,54,28,51,54,67,70,63,72,77,69,137

pLDDT: mean 86.66, std 11.42, range [36.84, 96.69]